Protein AF-A0A1R4IZV9-F1 (afdb_monomer_lite)

Secondary structure (DSSP, 8-state):
-------EEEEBTTS-EEEEETTTTEEEETTS-EEE-SEEEEETTTTEEEEEETTEEEEEEEB-HHHHHHHHHHHHHTT-B-

Foldseek 3Di:
DPPQCQWDWFQAPVRWTWIAGPPQQWIDTPVGDIDHAQAWEADPVQLKIFGHHPNHTDDITRGDPVSSVVVVVVRVVVVRYD

Structure (mmCIF, N/CA/C/O backbone):
data_AF-A0A1R4IZV9-F1
#
_entry.id   AF-A0A1R4IZV9-F1
#
loop_
_atom_site.group_PDB
_atom_site.id
_atom_site.type_symbol
_atom_site.label_atom_id
_atom_site.label_alt_id
_atom_site.label_comp_id
_atom_site.label_asym_id
_atom_site.label_entity_id
_atom_site.label_seq_id
_atom_site.pdbx_PDB_ins_code
_atom_site.Cartn_x
_atom_site.Cartn_y
_atom_site.Cartn_z
_atom_site.occupancy
_atom_site.B_iso_or_equiv
_atom_site.auth_seq_id
_atom_site.auth_comp_id
_atom_site.auth_asym_id
_atom_site.auth_atom_id
_atom_site.pdbx_PDB_model_num
ATOM 1 N N . MET A 1 1 ? 13.850 0.431 19.918 1.00 36.00 1 MET A N 1
ATOM 2 C CA . MET A 1 1 ? 14.239 1.430 18.903 1.00 36.00 1 MET A CA 1
ATOM 3 C C . MET A 1 1 ? 13.568 0.991 17.605 1.00 36.00 1 MET A C 1
ATOM 5 O O . MET A 1 1 ? 14.057 0.059 16.989 1.00 36.00 1 MET A O 1
ATOM 9 N N . LEU A 1 2 ? 12.374 1.508 17.276 1.00 39.97 2 LEU A N 1
ATOM 10 C CA . LEU A 1 2 ? 11.721 1.179 16.001 1.00 39.97 2 LEU A CA 1
ATOM 11 C C . LEU A 1 2 ? 12.526 1.864 14.899 1.00 39.97 2 LEU A C 1
ATOM 13 O O . LEU A 1 2 ? 12.462 3.088 14.761 1.00 39.97 2 LEU A O 1
ATOM 17 N N . GLU A 1 3 ? 13.321 1.095 14.162 1.00 47.41 3 GLU A N 1
ATOM 18 C CA . GLU A 1 3 ? 13.901 1.572 12.915 1.00 47.41 3 GLU A CA 1
ATOM 19 C C . GLU A 1 3 ? 12.754 2.061 12.036 1.00 47.41 3 GLU A C 1
ATOM 21 O O . GLU A 1 3 ? 11.865 1.307 11.636 1.00 47.41 3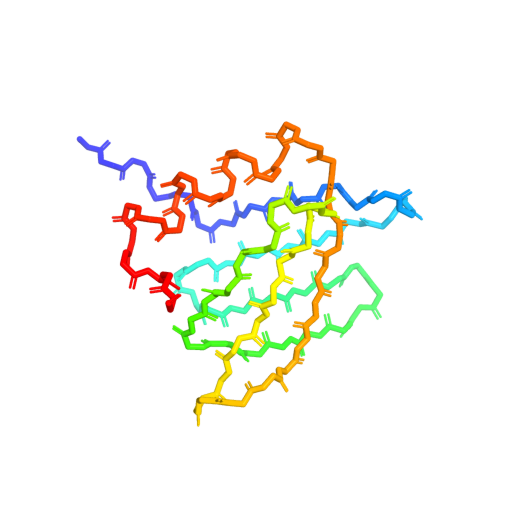 GLU A O 1
ATOM 26 N N . LYS A 1 4 ? 12.724 3.376 11.810 1.00 48.19 4 LYS A N 1
ATOM 27 C CA . LYS A 1 4 ? 11.771 4.005 10.907 1.00 48.19 4 LYS A CA 1
ATOM 28 C C . LYS A 1 4 ? 12.033 3.435 9.518 1.00 48.19 4 LYS A C 1
ATOM 30 O O . LYS A 1 4 ? 12.923 3.917 8.821 1.00 48.19 4 LYS A O 1
ATOM 35 N N . LEU A 1 5 ? 11.243 2.444 9.111 1.00 56.84 5 LEU A N 1
ATOM 36 C CA . LEU A 1 5 ? 11.030 2.092 7.710 1.00 56.84 5 LEU A CA 1
ATOM 37 C C . LEU A 1 5 ? 10.481 3.341 7.009 1.00 56.84 5 LEU A C 1
ATOM 39 O O . LEU A 1 5 ? 9.279 3.586 6.969 1.00 56.84 5 LEU A O 1
ATOM 43 N N . LYS A 1 6 ? 11.388 4.207 6.545 1.00 67.38 6 LYS A N 1
ATOM 44 C CA . LYS A 1 6 ? 11.040 5.492 5.919 1.00 67.38 6 LYS A CA 1
ATOM 45 C C . LYS A 1 6 ? 10.389 5.282 4.556 1.00 67.38 6 LYS A C 1
ATOM 47 O O . LYS A 1 6 ? 9.580 6.110 4.135 1.00 67.38 6 LYS A O 1
ATOM 52 N N . LYS A 1 7 ? 10.765 4.199 3.878 1.00 74.69 7 LYS A N 1
ATOM 53 C CA . LYS A 1 7 ? 10.278 3.781 2.568 1.00 74.69 7 LYS A CA 1
ATOM 54 C C . LYS A 1 7 ? 10.322 2.260 2.503 1.00 74.69 7 LYS A C 1
ATOM 56 O O . LYS A 1 7 ? 11.284 1.662 2.980 1.00 74.69 7 LYS A O 1
ATOM 61 N N . ILE A 1 8 ? 9.274 1.671 1.952 1.00 77.75 8 ILE A N 1
ATOM 62 C CA . ILE A 1 8 ? 9.193 0.248 1.651 1.00 77.75 8 ILE A CA 1
ATOM 63 C C . ILE A 1 8 ? 9.093 0.145 0.138 1.00 77.75 8 ILE A C 1
ATOM 65 O O . ILE A 1 8 ? 8.180 0.722 -0.452 1.00 77.75 8 ILE A O 1
ATOM 69 N N . ASP A 1 9 ? 1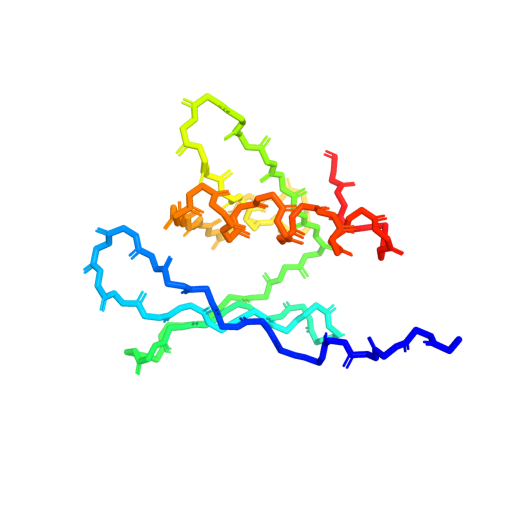0.052 -0.545 -0.466 1.00 79.50 9 ASP A N 1
ATOM 70 C CA . ASP A 1 9 ? 10.019 -0.874 -1.883 1.00 79.50 9 ASP A CA 1
ATOM 71 C C . ASP A 1 9 ? 9.326 -2.229 -2.021 1.00 79.50 9 ASP A C 1
ATOM 73 O O . ASP A 1 9 ? 9.844 -3.252 -1.579 1.00 79.50 9 ASP A O 1
ATOM 77 N N . LEU A 1 10 ? 8.120 -2.210 -2.578 1.00 78.19 10 LEU A N 1
ATOM 78 C CA . LEU A 1 10 ? 7.295 -3.386 -2.805 1.00 78.19 10 LEU A CA 1
ATOM 79 C C . LEU A 1 10 ? 7.437 -3.796 -4.268 1.00 78.19 10 LEU A C 1
ATOM 81 O O . LEU A 1 10 ? 7.124 -3.013 -5.171 1.00 78.19 10 LEU A O 1
ATOM 85 N N . GLN A 1 11 ? 7.890 -5.023 -4.509 1.00 77.75 11 GLN A N 1
ATOM 86 C CA . GLN A 1 11 ? 7.818 -5.608 -5.843 1.00 77.75 11 GLN A CA 1
ATOM 87 C C . GLN A 1 11 ? 6.375 -6.015 -6.120 1.00 77.75 11 GLN A C 1
ATOM 89 O O . GLN A 1 11 ? 5.782 -6.795 -5.366 1.00 77.75 11 GLN A O 1
ATOM 94 N N . ASN A 1 12 ? 5.800 -5.465 -7.187 1.00 71.94 12 ASN A N 1
ATOM 95 C CA . ASN A 1 12 ? 4.472 -5.865 -7.615 1.00 71.94 12 ASN A CA 1
ATOM 96 C C . ASN A 1 12 ? 4.533 -7.152 -8.455 1.00 71.94 12 ASN A C 1
ATOM 98 O O . ASN A 1 12 ? 5.576 -7.520 -8.999 1.00 71.94 12 ASN A O 1
ATOM 102 N N . ALA A 1 13 ? 3.390 -7.821 -8.599 1.00 68.69 13 ALA A N 1
ATOM 103 C CA . ALA A 1 13 ? 3.278 -9.036 -9.410 1.00 68.69 13 ALA A CA 1
ATOM 104 C C . ALA A 1 13 ? 3.501 -8.803 -10.926 1.00 68.69 13 ALA A C 1
ATOM 106 O O . ALA A 1 13 ? 3.615 -9.758 -11.688 1.00 68.69 13 ALA A O 1
ATOM 107 N N . LEU A 1 14 ? 3.576 -7.543 -11.370 1.00 69.69 14 LEU A N 1
ATOM 108 C CA . LEU A 1 14 ? 3.669 -7.114 -12.771 1.00 69.69 14 LEU A CA 1
ATOM 109 C C . LEU A 1 14 ? 5.061 -6.561 -13.149 1.00 69.69 14 LEU A C 1
ATOM 111 O O . LEU A 1 14 ? 5.217 -5.976 -14.219 1.00 69.69 14 LEU A O 1
ATOM 115 N N . GLY A 1 15 ? 6.072 -6.719 -12.287 1.00 69.31 15 GLY A N 1
ATOM 116 C CA . GLY A 1 15 ? 7.455 -6.297 -12.541 1.00 69.31 15 GLY A CA 1
ATOM 117 C C . GLY A 1 15 ? 7.758 -4.802 -12.349 1.00 69.31 15 GLY A C 1
ATOM 118 O O . GLY A 1 15 ? 8.861 -4.370 -12.675 1.00 69.31 15 GLY A O 1
ATOM 119 N N . ALA A 1 16 ? 6.828 -4.008 -11.813 1.00 73.31 16 ALA A N 1
ATOM 120 C CA . ALA A 1 16 ? 7.072 -2.624 -11.401 1.00 73.31 16 ALA A CA 1
ATOM 121 C C . ALA A 1 16 ? 7.265 -2.502 -9.878 1.00 73.31 16 ALA A C 1
ATOM 123 O O . ALA A 1 16 ? 6.663 -3.228 -9.083 1.00 73.31 16 ALA A O 1
ATOM 124 N N . SER A 1 17 ? 8.111 -1.556 -9.463 1.00 82.94 17 SER A N 1
ATOM 125 C CA . SER A 1 17 ? 8.350 -1.284 -8.044 1.00 82.94 17 SER A CA 1
ATOM 126 C C . SER A 1 17 ? 7.419 -0.191 -7.542 1.00 82.94 17 SER A C 1
ATOM 128 O O . SER A 1 17 ? 7.227 0.842 -8.193 1.00 82.94 17 SER A O 1
ATOM 130 N N . ILE A 1 18 ? 6.864 -0.407 -6.355 1.00 87.19 18 ILE A N 1
ATOM 131 C CA . ILE A 1 18 ? 6.008 0.554 -5.668 1.00 87.19 18 ILE A CA 1
ATOM 132 C C . ILE A 1 18 ? 6.729 0.993 -4.409 1.00 87.19 18 ILE A C 1
ATOM 134 O O . ILE A 1 18 ? 6.996 0.192 -3.518 1.00 87.19 18 ILE A O 1
ATOM 138 N N . ARG A 1 19 ? 7.050 2.280 -4.335 1.00 89.69 19 ARG A N 1
ATOM 139 C CA . ARG A 1 19 ? 7.683 2.885 -3.171 1.00 89.69 19 ARG A CA 1
ATOM 140 C C . ARG A 1 19 ? 6.605 3.460 -2.278 1.00 89.69 19 ARG A C 1
ATOM 142 O O . ARG A 1 19 ? 5.937 4.418 -2.660 1.00 89.69 19 ARG A O 1
ATOM 149 N N . VAL A 1 20 ? 6.459 2.921 -1.075 1.00 89.94 20 VAL A N 1
ATOM 150 C CA . VAL A 1 20 ? 5.511 3.448 -0.092 1.00 89.94 20 VAL A CA 1
ATOM 151 C C . VAL A 1 20 ? 6.263 4.057 1.077 1.00 89.94 20 VAL A C 1
ATOM 153 O O . VAL A 1 20 ? 6.982 3.375 1.807 1.00 89.94 20 VAL A O 1
ATOM 156 N N . SER A 1 21 ? 6.091 5.360 1.280 1.00 90.19 21 SER A N 1
ATOM 157 C CA . SER A 1 21 ? 6.512 6.025 2.506 1.00 90.19 21 SER A CA 1
ATOM 158 C C . SER A 1 21 ? 5.330 6.130 3.455 1.00 90.19 21 SER A C 1
ATOM 160 O O . SER A 1 21 ? 4.435 6.946 3.258 1.00 90.19 21 SER A O 1
ATOM 162 N N . LEU A 1 22 ? 5.354 5.331 4.522 1.00 88.00 22 LEU A N 1
ATOM 163 C CA . LEU A 1 22 ? 4.358 5.396 5.596 1.00 88.00 22 LEU A CA 1
ATOM 164 C C . LEU A 1 22 ? 4.483 6.688 6.425 1.00 88.00 22 LEU A C 1
ATOM 166 O O . LEU A 1 22 ? 3.506 7.154 6.998 1.00 88.00 22 LEU A O 1
ATOM 170 N N . GLN A 1 23 ? 5.671 7.311 6.436 1.00 87.12 23 GLN A N 1
ATOM 171 C CA . GLN A 1 23 ? 5.912 8.577 7.133 1.00 87.12 23 GLN A CA 1
ATOM 172 C C . GLN A 1 23 ? 5.245 9.761 6.425 1.00 87.12 23 GLN A C 1
ATOM 174 O O . GLN A 1 23 ? 4.606 10.581 7.078 1.00 87.12 23 GLN A O 1
ATOM 179 N N . THR A 1 24 ? 5.433 9.887 5.108 1.00 90.06 24 THR A N 1
ATOM 180 C CA . THR A 1 24 ? 4.816 10.974 4.325 1.00 90.06 24 THR A CA 1
ATOM 181 C C . THR A 1 24 ? 3.441 10.594 3.787 1.00 90.06 24 THR A C 1
ATOM 183 O O . THR A 1 24 ? 2.791 11.428 3.170 1.00 90.06 24 THR A O 1
ATOM 186 N N . LYS A 1 25 ? 3.033 9.336 3.987 1.00 92.69 25 LYS A N 1
ATOM 187 C CA . LYS A 1 25 ? 1.837 8.703 3.431 1.00 92.69 25 LYS A CA 1
ATOM 188 C C . LYS A 1 25 ? 1.693 8.885 1.919 1.00 92.69 25 LYS A C 1
ATOM 190 O O . LYS A 1 25 ? 0.653 9.286 1.405 1.00 92.69 25 LYS A O 1
ATOM 195 N N . ILE A 1 26 ? 2.781 8.607 1.205 1.00 92.94 26 ILE A N 1
ATOM 196 C CA . ILE A 1 26 ? 2.824 8.650 -0.260 1.00 92.94 26 ILE A CA 1
ATOM 197 C C . ILE A 1 26 ? 3.180 7.263 -0.773 1.00 92.94 26 ILE A C 1
ATOM 199 O O . ILE A 1 26 ? 4.165 6.676 -0.321 1.00 92.94 26 ILE A O 1
ATOM 203 N N . ALA A 1 27 ? 2.404 6.766 -1.729 1.00 92.75 27 ALA A N 1
ATOM 204 C CA . ALA A 1 27 ? 2.754 5.612 -2.544 1.00 92.75 27 ALA A CA 1
ATOM 205 C C . ALA A 1 27 ? 3.080 6.090 -3.958 1.00 92.75 27 ALA A C 1
ATOM 207 O O . ALA A 1 27 ? 2.342 6.902 -4.511 1.00 92.75 27 ALA A O 1
ATOM 208 N N . SER A 1 28 ? 4.179 5.623 -4.543 1.00 91.62 28 SER A N 1
ATOM 209 C CA . SER A 1 28 ? 4.570 5.995 -5.901 1.00 91.62 28 SER A CA 1
ATOM 210 C C . SER A 1 28 ? 5.164 4.838 -6.693 1.00 91.62 28 SER A C 1
ATOM 212 O O . SER A 1 28 ? 5.610 3.843 -6.131 1.00 91.62 28 SER A O 1
ATOM 214 N N . THR A 1 29 ? 5.167 4.975 -8.014 1.00 86.25 29 THR A N 1
ATOM 215 C CA . THR A 1 29 ? 5.772 4.023 -8.955 1.00 86.25 29 THR A CA 1
ATOM 216 C C . THR A 1 29 ? 6.983 4.647 -9.641 1.00 86.25 29 THR A C 1
ATOM 218 O O . THR A 1 29 ? 7.120 5.872 -9.689 1.00 86.25 29 THR A O 1
ATOM 221 N N . ASP A 1 30 ? 7.846 3.813 -10.221 1.00 81.06 30 ASP A N 1
ATOM 222 C CA . ASP A 1 30 ? 8.996 4.275 -11.014 1.00 81.06 30 ASP A CA 1
ATOM 223 C C . ASP A 1 30 ? 8.597 5.117 -12.239 1.00 81.06 30 ASP A C 1
ATOM 225 O O . ASP A 1 30 ? 9.361 5.976 -12.670 1.00 81.06 30 ASP A O 1
ATOM 229 N N . ASN A 1 31 ? 7.371 4.946 -12.742 1.00 78.69 31 ASN A N 1
ATOM 230 C CA . ASN A 1 31 ? 6.852 5.663 -13.911 1.00 78.69 31 ASN A CA 1
ATOM 231 C C . ASN A 1 31 ? 6.216 7.024 -13.562 1.00 78.69 31 ASN A C 1
ATOM 233 O O . ASN A 1 31 ? 5.553 7.631 -14.399 1.00 78.69 31 ASN A O 1
ATOM 237 N N . GLY A 1 32 ? 6.391 7.508 -12.327 1.00 76.06 32 GLY A N 1
ATOM 238 C CA . GLY A 1 32 ? 5.983 8.855 -11.914 1.00 76.06 32 GLY A CA 1
ATOM 239 C C . GLY A 1 32 ? 4.554 8.985 -11.380 1.00 76.06 32 GLY A C 1
ATOM 240 O O . GLY A 1 32 ? 4.159 10.085 -10.998 1.00 76.06 32 GLY A O 1
ATOM 241 N N . MET A 1 33 ? 3.779 7.897 -11.288 1.00 83.06 33 MET A N 1
ATOM 242 C CA . MET A 1 33 ? 2.492 7.938 -10.578 1.00 83.06 33 MET A CA 1
ATOM 243 C C . MET A 1 33 ? 2.739 8.019 -9.074 1.00 83.06 33 MET A C 1
ATOM 245 O O . MET A 1 33 ? 3.522 7.225 -8.551 1.00 83.06 33 MET A O 1
ATOM 249 N N . ALA A 1 34 ? 2.062 8.934 -8.381 1.00 90.12 34 ALA A N 1
ATOM 250 C CA . ALA A 1 34 ? 2.105 9.049 -6.929 1.00 90.12 34 ALA A CA 1
ATOM 251 C C . ALA A 1 34 ? 0.724 9.398 -6.368 1.00 90.12 34 ALA A C 1
ATOM 253 O O . ALA A 1 34 ? 0.012 10.224 -6.935 1.00 90.12 34 ALA A O 1
ATOM 254 N N . VAL A 1 35 ? 0.366 8.787 -5.242 1.00 92.19 35 VAL A N 1
ATOM 255 C CA . VAL A 1 35 ? -0.882 9.038 -4.518 1.00 92.19 35 VAL A CA 1
ATOM 256 C C . VAL A 1 35 ? -0.582 9.314 -3.051 1.00 92.19 35 VAL A C 1
ATOM 258 O O . VAL A 1 35 ? 0.311 8.703 -2.459 1.00 92.19 35 VAL A O 1
ATOM 261 N N . PHE A 1 36 ? -1.326 10.252 -2.471 1.00 94.81 36 PHE A N 1
ATOM 262 C CA . PHE A 1 36 ? -1.360 10.478 -1.030 1.00 94.81 36 PHE A CA 1
ATOM 263 C C . PHE A 1 36 ? -2.467 9.621 -0.406 1.00 94.81 36 PHE A C 1
ATOM 265 O O . PHE A 1 36 ? -3.534 9.470 -1.005 1.00 94.81 36 PHE A O 1
ATOM 272 N N . PHE A 1 37 ? -2.227 9.079 0.787 1.00 95.19 37 PHE A N 1
ATOM 273 C CA . PHE A 1 37 ? -3.203 8.284 1.532 1.00 95.19 37 PHE A CA 1
ATOM 274 C C . PHE A 1 37 ? -3.248 8.681 3.010 1.00 95.19 37 PHE A C 1
ATOM 276 O O . PHE A 1 37 ? -2.318 9.262 3.551 1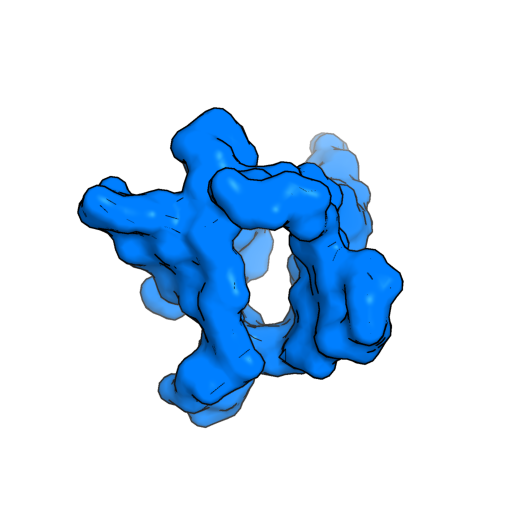.00 95.19 37 PHE A O 1
ATOM 283 N N . ASP A 1 38 ? -4.341 8.351 3.682 1.00 95.19 38 ASP A N 1
ATOM 284 C CA . ASP A 1 38 ? -4.544 8.539 5.116 1.00 95.19 38 ASP A CA 1
ATOM 285 C C . ASP A 1 38 ? -4.441 7.214 5.872 1.00 95.19 38 ASP A C 1
ATOM 287 O O . ASP A 1 38 ? -3.841 7.181 6.954 1.00 95.19 38 ASP A O 1
ATOM 291 N N . SER A 1 39 ? -4.972 6.145 5.272 1.00 95.81 39 SER A N 1
ATOM 292 C CA . SER A 1 39 ? -4.975 4.772 5.776 1.00 95.81 39 SER A CA 1
ATOM 293 C C . SER A 1 39 ? -4.863 3.751 4.635 1.00 95.81 39 SER A C 1
ATOM 295 O O . SER A 1 39 ? -4.822 4.095 3.449 1.00 95.81 39 SER A O 1
ATOM 297 N N . LEU A 1 40 ? -4.755 2.484 5.017 1.00 95.69 40 LEU A N 1
ATOM 298 C CA . LEU A 1 40 ? -4.583 1.327 4.155 1.00 95.69 40 LEU A CA 1
ATOM 299 C C . LEU A 1 40 ? -5.669 0.297 4.475 1.00 95.69 40 LEU A C 1
ATOM 301 O O . LEU A 1 40 ? -5.978 0.068 5.644 1.00 95.69 40 LEU A O 1
ATOM 305 N N . SER A 1 41 ? -6.204 -0.357 3.450 1.00 95.94 41 SER A N 1
ATOM 306 C CA . SER A 1 41 ? -7.048 -1.544 3.599 1.00 95.94 41 SER A CA 1
ATOM 307 C C . SER A 1 41 ? -6.388 -2.727 2.898 1.00 95.94 41 SER A C 1
ATOM 309 O O . SER A 1 41 ? -5.758 -2.573 1.854 1.00 95.94 41 SER A O 1
ATOM 311 N N . PHE A 1 42 ? -6.483 -3.897 3.514 1.00 94.88 42 PHE A N 1
ATOM 312 C CA . PHE A 1 42 ? -5.763 -5.107 3.140 1.00 94.88 42 PHE A CA 1
ATOM 313 C C . PHE A 1 42 ? -6.786 -6.170 2.741 1.00 94.88 42 PHE A C 1
ATOM 315 O O . PHE A 1 42 ? -7.660 -6.503 3.541 1.00 94.88 42 PHE A O 1
ATOM 322 N N . ASN A 1 43 ? -6.705 -6.672 1.509 1.00 93.88 43 ASN A N 1
ATOM 323 C CA . ASN A 1 43 ? -7.516 -7.789 1.039 1.00 93.88 43 ASN A CA 1
ATOM 324 C C . ASN A 1 43 ? -6.664 -9.058 0.994 1.00 93.88 43 ASN A C 1
ATOM 326 O O . ASN A 1 43 ? -5.833 -9.241 0.104 1.00 93.88 43 ASN A O 1
ATOM 330 N N . ASP A 1 44 ? -6.922 -9.923 1.973 1.00 90.31 44 ASP A N 1
ATOM 331 C CA . ASP A 1 44 ? -6.180 -11.160 2.219 1.00 90.31 44 ASP A CA 1
ATOM 332 C C . ASP A 1 44 ? -6.477 -12.270 1.198 1.00 90.31 44 ASP A C 1
ATOM 334 O O . ASP A 1 44 ? -5.737 -13.243 1.144 1.00 90.31 44 ASP A O 1
ATOM 338 N N . GLU A 1 45 ? -7.530 -12.147 0.382 1.00 88.50 45 GLU A N 1
ATOM 339 C CA . GLU A 1 45 ? -7.881 -13.161 -0.626 1.00 88.50 45 GLU A CA 1
ATOM 340 C C . GLU A 1 45 ? -7.029 -13.056 -1.897 1.00 88.50 45 GLU A C 1
ATOM 342 O O . GLU A 1 45 ? -6.935 -14.018 -2.657 1.00 88.50 45 GLU A O 1
ATOM 347 N N . CYS A 1 46 ? -6.461 -11.878 -2.165 1.00 85.00 46 CYS A N 1
ATOM 348 C CA . CYS A 1 46 ? -5.748 -11.587 -3.414 1.00 85.00 46 CYS A CA 1
ATOM 349 C C . CYS A 1 46 ? -4.507 -10.701 -3.232 1.00 85.00 46 CYS A C 1
ATOM 351 O O . CYS A 1 46 ? -3.999 -10.136 -4.209 1.00 85.00 46 CYS A O 1
ATOM 353 N N . GLU A 1 47 ? -4.055 -10.548 -1.983 1.00 89.56 47 GLU A N 1
ATOM 354 C CA . GLU A 1 47 ? -2.855 -9.800 -1.602 1.00 89.56 47 GLU A CA 1
ATOM 355 C C . GLU A 1 47 ? -2.843 -8.367 -2.170 1.00 89.56 47 GLU A C 1
ATOM 357 O O . GLU A 1 47 ? -1.816 -7.831 -2.610 1.00 89.56 47 GLU A O 1
ATOM 362 N N . LEU A 1 48 ? -4.025 -7.739 -2.161 1.00 91.12 48 LEU A N 1
ATOM 363 C CA . LEU A 1 48 ? -4.235 -6.364 -2.602 1.00 91.12 48 LEU A CA 1
ATOM 364 C C . LEU A 1 48 ? -4.181 -5.401 -1.419 1.00 91.12 48 LEU A C 1
ATOM 366 O O . LEU A 1 48 ? -4.834 -5.586 -0.392 1.00 91.12 48 LEU A O 1
ATOM 370 N N . ILE A 1 49 ? -3.435 -4.321 -1.608 1.00 93.19 49 ILE A N 1
ATOM 371 C CA . ILE A 1 49 ? -3.363 -3.191 -0.691 1.00 93.19 49 ILE A CA 1
ATOM 372 C C . ILE A 1 49 ? -4.115 -2.030 -1.334 1.00 93.19 49 ILE A C 1
ATOM 374 O O . ILE A 1 49 ? -3.765 -1.586 -2.428 1.00 93.19 49 ILE A O 1
ATOM 378 N N . TYR A 1 50 ? -5.125 -1.515 -0.645 1.00 94.88 50 TYR A N 1
ATOM 379 C CA . TYR A 1 50 ? -5.871 -0.324 -1.028 1.00 94.88 50 TYR A CA 1
ATOM 380 C C . TYR A 1 50 ? -5.360 0.890 -0.256 1.00 94.88 50 TYR A C 1
ATOM 382 O O . TYR A 1 50 ? -5.281 0.874 0.972 1.00 94.88 50 TYR A O 1
ATOM 390 N N . PHE A 1 51 ? -5.059 1.963 -0.977 1.00 95.12 51 PHE A N 1
ATOM 391 C CA . PHE A 1 51 ? -4.747 3.274 -0.428 1.00 95.12 51 PHE A CA 1
ATOM 392 C C . PHE A 1 51 ? -6.045 4.070 -0.273 1.00 95.12 51 PHE A C 1
ATOM 394 O O . PHE A 1 51 ? -6.805 4.213 -1.234 1.00 95.12 51 PHE A O 1
ATOM 401 N N . ILE A 1 52 ? -6.302 4.576 0.934 1.00 96.38 52 ILE A N 1
ATOM 402 C CA . ILE A 1 52 ? -7.525 5.308 1.275 1.00 96.38 52 ILE A CA 1
ATOM 403 C C . ILE A 1 52 ? -7.152 6.729 1.687 1.00 96.38 52 ILE A C 1
ATOM 405 O O . ILE A 1 52 ? -6.362 6.893 2.611 1.00 96.38 52 ILE A O 1
ATOM 409 N N . SER A 1 53 ? -7.726 7.757 1.059 1.00 95.94 53 SER A N 1
ATOM 410 C CA . SER A 1 53 ? -7.601 9.156 1.492 1.00 95.94 53 SER A CA 1
ATOM 411 C C . SER A 1 53 ? -8.972 9.774 1.724 1.00 95.94 53 SER A C 1
ATOM 413 O O . SER A 1 53 ? -9.869 9.617 0.906 1.00 95.94 53 SER A O 1
ATOM 415 N N . LYS A 1 54 ? -9.153 10.472 2.850 1.00 93.88 54 LYS A N 1
ATOM 416 C CA . LYS A 1 54 ? -10.432 11.081 3.264 1.00 93.88 54 LYS A CA 1
ATOM 417 C C . LYS A 1 54 ? -11.619 10.101 3.251 1.00 93.88 54 LYS A C 1
ATOM 419 O O . LYS A 1 54 ? -12.755 10.511 3.050 1.00 93.88 54 LYS A O 1
ATOM 424 N N . GLY A 1 55 ? -11.351 8.815 3.485 1.00 92.75 55 GLY A N 1
ATOM 425 C CA . GLY A 1 55 ? -12.352 7.743 3.438 1.00 92.75 55 GLY A CA 1
ATOM 426 C C . GLY A 1 55 ? -12.636 7.185 2.038 1.00 92.75 55 GLY A C 1
ATOM 427 O O . GLY A 1 55 ? -13.425 6.255 1.920 1.00 92.75 55 GLY A O 1
ATOM 428 N N . GLU A 1 56 ? -11.981 7.697 0.995 1.00 93.62 56 GLU A N 1
ATOM 429 C CA . GLU A 1 56 ? -12.166 7.272 -0.393 1.00 93.62 56 GLU A CA 1
ATOM 430 C C . GLU A 1 56 ? -10.952 6.509 -0.928 1.00 93.62 56 GLU A C 1
ATOM 432 O O . GLU A 1 56 ? -9.805 6.770 -0.561 1.00 93.62 56 GLU A O 1
ATOM 437 N N . TYR A 1 57 ? -11.202 5.566 -1.834 1.00 94.19 57 TYR A N 1
ATOM 438 C CA . TYR A 1 57 ? -10.156 4.842 -2.551 1.00 94.19 57 TYR A CA 1
ATOM 439 C C . TYR A 1 57 ? -9.372 5.785 -3.473 1.00 94.19 57 TYR A C 1
ATOM 441 O O . TYR A 1 57 ? -9.955 6.441 -4.335 1.00 94.19 57 TYR A O 1
ATOM 449 N N . CYS A 1 58 ? -8.044 5.812 -3.334 1.00 92.19 58 CYS A N 1
ATOM 450 C CA . CYS A 1 58 ? -7.165 6.628 -4.177 1.00 92.19 58 CYS A CA 1
ATOM 451 C C . CYS A 1 58 ? -6.129 5.819 -4.969 1.00 92.19 58 CYS A C 1
ATOM 453 O O . CYS A 1 58 ? -5.426 6.379 -5.808 1.00 92.19 58 CYS A O 1
ATOM 455 N N . GLY A 1 59 ? -6.039 4.508 -4.747 1.00 90.81 59 GLY A N 1
ATOM 456 C CA . GLY A 1 59 ? -5.159 3.630 -5.508 1.00 90.81 59 GLY A CA 1
ATOM 457 C C . GLY A 1 59 ? -5.059 2.243 -4.895 1.00 90.81 59 GLY A C 1
ATOM 458 O O . GLY A 1 59 ? -5.445 2.027 -3.748 1.00 90.81 59 GLY A O 1
ATOM 459 N N . SER A 1 60 ? -4.502 1.299 -5.643 1.00 90.69 60 SER A N 1
ATOM 460 C CA . SER A 1 60 ? -4.211 -0.040 -5.140 1.00 90.69 60 SER A CA 1
ATOM 461 C C . SER A 1 60 ? -2.876 -0.542 -5.651 1.00 90.69 60 SER A C 1
ATOM 463 O O . SER A 1 60 ? -2.357 -0.077 -6.670 1.00 90.69 60 SER A O 1
ATOM 465 N N . CYS A 1 61 ? -2.331 -1.520 -4.941 1.00 89.19 61 CYS A N 1
ATOM 466 C CA . CYS A 1 61 ? -1.268 -2.346 -5.462 1.00 89.19 61 CYS A CA 1
ATOM 467 C C . CYS A 1 61 ? -1.425 -3.807 -5.074 1.00 89.19 61 CYS A C 1
ATOM 469 O O . CYS A 1 61 ? -1.783 -4.127 -3.944 1.00 89.19 61 CYS A O 1
ATOM 471 N N . GLN A 1 62 ? -1.111 -4.683 -6.026 1.00 89.00 62 GLN A N 1
ATOM 472 C CA . GLN A 1 62 ? -0.914 -6.100 -5.763 1.00 89.00 62 GLN A CA 1
ATOM 473 C C . GLN A 1 62 ? 0.575 -6.361 -5.617 1.00 89.00 62 GLN A C 1
ATOM 475 O O . GLN A 1 62 ? 1.367 -5.956 -6.473 1.00 89.00 62 GLN A O 1
ATOM 480 N N . VAL A 1 63 ? 0.961 -7.019 -4.536 1.00 85.94 63 VAL A N 1
ATOM 481 C CA . VAL A 1 63 ? 2.364 -7.300 -4.222 1.00 85.94 63 VAL A CA 1
ATOM 482 C C . VAL A 1 63 ? 2.560 -8.793 -4.018 1.00 85.94 63 VAL A C 1
ATOM 484 O O . VAL A 1 63 ? 1.599 -9.543 -3.884 1.00 85.94 63 VAL A O 1
ATOM 487 N N . LEU A 1 64 ? 3.813 -9.242 -4.024 1.00 86.38 64 LEU A N 1
ATOM 488 C CA . LEU A 1 64 ? 4.117 -10.640 -3.725 1.00 86.38 64 LEU A CA 1
ATOM 489 C C . LEU A 1 64 ? 3.705 -10.987 -2.276 1.00 86.38 64 LEU A C 1
ATOM 491 O O . LEU A 1 64 ? 3.858 -10.130 -1.399 1.00 86.38 64 LEU A O 1
ATOM 495 N N . PRO A 1 65 ? 3.266 -12.227 -1.979 1.00 86.88 65 PRO A N 1
ATOM 496 C CA . PRO A 1 65 ? 2.745 -12.595 -0.655 1.00 86.88 65 PRO A CA 1
ATOM 497 C C . PRO A 1 65 ? 3.687 -12.277 0.517 1.00 86.88 65 PRO A C 1
ATOM 499 O O . PRO A 1 65 ? 3.262 -11.786 1.561 1.00 86.88 65 PRO A O 1
ATOM 502 N N . GLN A 1 66 ? 4.996 -12.475 0.342 1.00 86.12 66 GLN A N 1
ATOM 503 C CA . GLN A 1 66 ? 5.985 -12.145 1.372 1.00 86.12 66 GLN A CA 1
ATOM 504 C C . GLN A 1 66 ? 6.102 -10.635 1.644 1.00 86.12 66 GLN A C 1
ATOM 506 O O . GLN A 1 66 ? 6.360 -10.228 2.779 1.00 86.12 66 GLN A O 1
ATOM 511 N N . GLU A 1 67 ? 5.901 -9.799 0.622 1.00 88.00 67 GLU A N 1
ATOM 512 C CA . GLU A 1 67 ? 5.897 -8.342 0.774 1.00 88.00 67 GLU A CA 1
ATOM 513 C C . GLU A 1 67 ? 4.578 -7.864 1.385 1.00 88.00 67 GLU A C 1
ATOM 515 O O . GLU A 1 67 ? 4.582 -6.933 2.190 1.00 88.00 67 GLU A O 1
ATOM 520 N N . TYR A 1 68 ? 3.469 -8.539 1.069 1.00 91.12 68 TYR A N 1
ATOM 521 C CA . TYR A 1 68 ? 2.150 -8.261 1.630 1.00 91.12 68 TYR A CA 1
ATOM 522 C C . TYR A 1 68 ? 2.145 -8.379 3.160 1.00 91.12 68 TYR A C 1
ATOM 524 O O . TYR A 1 68 ? 1.844 -7.407 3.855 1.00 91.12 68 TYR A O 1
ATOM 532 N N . GLU A 1 69 ? 2.570 -9.527 3.698 1.00 90.62 69 GLU A N 1
ATOM 533 C CA . GLU A 1 69 ? 2.595 -9.776 5.147 1.00 90.62 69 GLU A CA 1
ATOM 534 C C . GLU A 1 69 ? 3.536 -8.817 5.885 1.00 90.62 69 GLU A C 1
ATOM 536 O O . GLU A 1 69 ? 3.193 -8.241 6.924 1.00 90.62 69 GLU A O 1
ATOM 541 N N . LYS A 1 70 ? 4.719 -8.571 5.308 1.00 89.44 70 LYS A N 1
ATOM 542 C CA . LYS A 1 70 ? 5.681 -7.600 5.836 1.00 89.44 70 LYS A CA 1
ATOM 543 C C . LYS A 1 70 ? 5.078 -6.197 5.874 1.00 89.44 70 LYS A C 1
ATOM 545 O O . LYS A 1 70 ? 5.200 -5.503 6.884 1.00 89.44 70 LYS A O 1
ATOM 550 N N . PHE A 1 71 ? 4.414 -5.772 4.802 1.00 90.00 71 PHE A N 1
ATOM 551 C CA . PHE A 1 71 ? 3.801 -4.453 4.723 1.00 90.00 71 PHE A CA 1
ATOM 552 C C . PHE A 1 71 ? 2.628 -4.308 5.701 1.00 90.00 71 PHE A C 1
ATOM 554 O O . PHE A 1 71 ? 2.553 -3.306 6.416 1.00 90.00 71 PHE A O 1
ATOM 561 N N . LYS A 1 72 ? 1.775 -5.333 5.820 1.00 92.62 72 LYS A N 1
ATOM 562 C CA . LYS A 1 72 ? 0.652 -5.383 6.768 1.00 92.62 72 LYS A CA 1
ATOM 563 C C . LYS A 1 72 ? 1.121 -5.270 8.216 1.00 92.62 72 LYS A C 1
ATOM 565 O O . LYS A 1 72 ? 0.570 -4.477 8.981 1.00 92.62 72 LYS A O 1
ATOM 570 N N . ALA A 1 73 ? 2.184 -5.984 8.587 1.00 91.31 73 ALA A N 1
ATOM 571 C CA . ALA A 1 73 ? 2.771 -5.900 9.923 1.00 91.31 73 ALA A CA 1
ATOM 572 C C . ALA A 1 73 ? 3.272 -4.481 10.252 1.00 91.31 73 ALA A C 1
ATOM 574 O O . ALA A 1 73 ? 3.015 -3.961 11.342 1.00 91.31 73 ALA A O 1
ATOM 575 N N . VAL A 1 74 ? 3.940 -3.820 9.299 1.00 89.88 74 VAL A N 1
ATOM 576 C CA . VAL A 1 74 ? 4.459 -2.458 9.495 1.00 89.88 74 VAL A CA 1
ATOM 577 C C . VAL A 1 74 ? 3.325 -1.428 9.537 1.00 89.88 74 VAL A C 1
ATOM 579 O O . VAL A 1 74 ? 3.346 -0.540 10.390 1.00 89.88 74 VAL A O 1
ATOM 582 N N . ALA A 1 75 ? 2.318 -1.551 8.668 1.00 91.06 75 ALA A N 1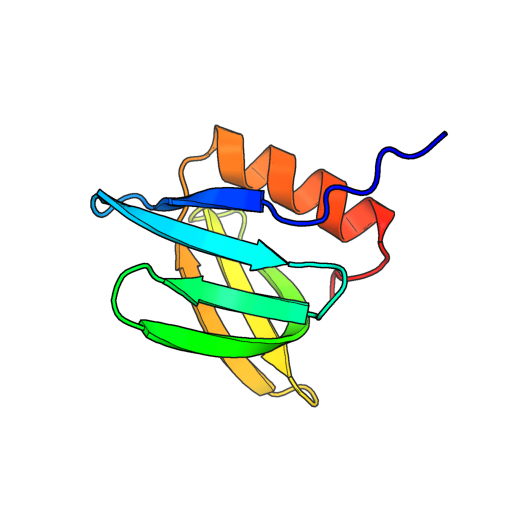
ATOM 583 C CA . ALA A 1 75 ? 1.136 -0.689 8.672 1.00 91.06 75 ALA A CA 1
ATOM 584 C C . ALA A 1 75 ? 0.356 -0.800 9.992 1.00 91.06 75 ALA A C 1
ATOM 586 O O . ALA A 1 75 ? -0.040 0.219 10.564 1.00 91.06 75 ALA A O 1
ATOM 587 N N . LYS A 1 76 ? 0.206 -2.023 10.523 1.00 92.44 76 LYS A N 1
ATOM 588 C CA . LYS A 1 76 ? -0.416 -2.281 11.829 1.00 92.44 76 LYS A CA 1
ATOM 589 C C . LYS A 1 76 ? 0.348 -1.603 12.964 1.00 92.44 76 LYS A C 1
ATOM 591 O O . LYS A 1 76 ? -0.262 -0.933 13.789 1.00 92.44 76 LYS A O 1
ATOM 596 N N . ALA A 1 77 ? 1.678 -1.716 12.981 1.00 90.00 77 ALA A N 1
ATOM 597 C CA . ALA A 1 77 ? 2.519 -1.075 13.996 1.00 90.00 77 ALA A CA 1
ATOM 598 C C . ALA A 1 77 ? 2.440 0.466 13.977 1.00 90.00 77 ALA A C 1
ATOM 600 O O . ALA A 1 77 ? 2.781 1.109 14.969 1.00 90.00 77 ALA A O 1
ATOM 601 N N . G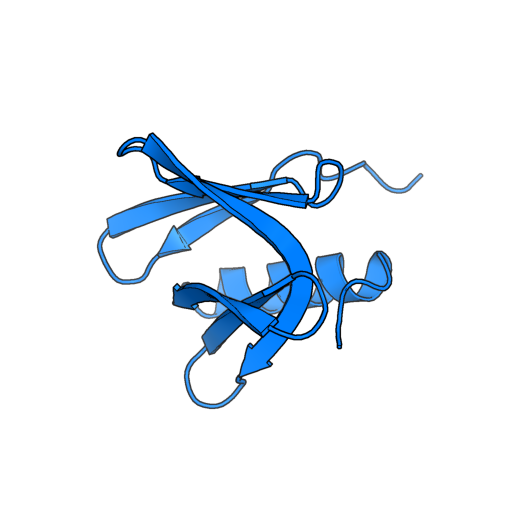LN A 1 78 ? 1.994 1.058 12.865 1.00 88.69 78 GLN A N 1
ATOM 602 C CA . GLN A 1 78 ? 1.839 2.505 12.693 1.00 88.69 78 GLN A CA 1
ATOM 603 C C . GLN A 1 78 ? 0.383 2.988 12.788 1.00 88.69 78 GLN A C 1
ATOM 605 O O . GLN A 1 78 ? 0.134 4.167 12.552 1.00 88.69 78 GLN A O 1
ATOM 610 N N . ASN A 1 79 ? -0.570 2.118 13.153 1.00 90.56 79 ASN A N 1
ATOM 611 C CA . ASN A 1 79 ? -2.006 2.430 13.199 1.00 90.56 79 ASN A CA 1
ATOM 612 C C . ASN A 1 79 ? -2.540 3.008 11.874 1.00 90.56 79 ASN A C 1
ATOM 614 O O . ASN A 1 79 ? -3.315 3.961 11.866 1.00 90.56 79 ASN A O 1
ATOM 618 N N . LEU A 1 80 ? -2.089 2.453 10.745 1.00 91.38 80 LEU A N 1
ATOM 619 C CA . LEU A 1 80 ? -2.489 2.895 9.405 1.00 91.38 80 LEU A CA 1
ATOM 620 C C . LEU A 1 80 ? -3.558 2.000 8.765 1.00 91.38 80 LEU A C 1
ATOM 622 O O . LEU A 1 80 ? -3.926 2.255 7.626 1.00 91.38 80 LEU A O 1
ATOM 626 N N . ILE A 1 81 ? -4.038 0.962 9.453 1.00 90.81 81 ILE A N 1
ATOM 627 C CA . ILE A 1 81 ? -5.064 0.051 8.927 1.00 90.81 81 ILE A CA 1
ATOM 628 C C . ILE A 1 81 ? -6.453 0.618 9.239 1.00 90.81 81 ILE A C 1
ATOM 630 O O . ILE A 1 81 ? -6.701 0.995 10.385 1.00 90.81 81 ILE A O 1
ATOM 634 N N . ASN A 1 8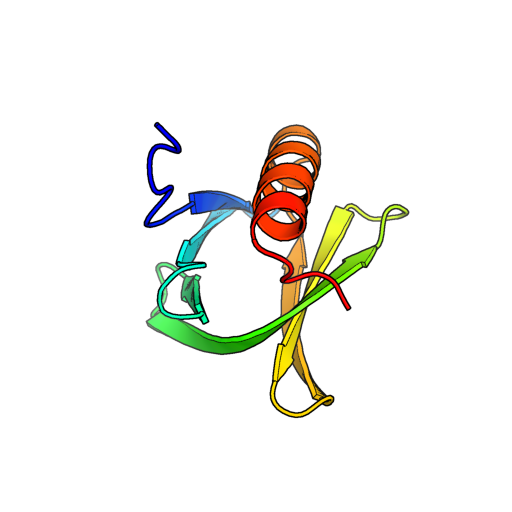2 ? -7.311 0.690 8.215 1.00 80.00 82 ASN A N 1
ATOM 635 C CA . ASN A 1 82 ? -8.749 0.956 8.349 1.00 80.00 82 ASN A CA 1
ATOM 636 C C . ASN A 1 82 ? -9.491 -0.323 8.748 1.00 80.00 82 ASN A C 1
ATOM 638 O O . ASN A 1 82 ? -9.272 -1.340 8.049 1.00 80.00 82 ASN A O 1
#

Radius of gyration: 11.63 Å; chains: 1; bounding box: 27×24×33 Å

Sequence (82 aa):
MLEKLKKIDLQNALGASIRVSLQTKIASTDNGMAVFFDSLSFNDECELIYFISKGEYCGSCQVLPQEYEKFKAVAKAQNLIN

pLDDT: mean 85.25, std 12.4, range [36.0, 96.38]